Protein AF-A0A1Y3AF14-F1 (afdb_monomer)

Structure (mmCIF, N/CA/C/O backbone):
data_AF-A0A1Y3AF14-F1
#
_entry.id   AF-A0A1Y3AF14-F1
#
loop_
_atom_site.group_PDB
_atom_site.id
_atom_site.type_symbol
_atom_site.label_atom_id
_atom_site.label_alt_id
_atom_site.label_comp_id
_atom_site.label_asym_id
_atom_site.label_entity_id
_atom_site.label_seq_id
_atom_site.pdbx_PDB_ins_code
_atom_site.Cartn_x
_atom_site.Cartn_y
_atom_site.Cartn_z
_atom_site.occupancy
_atom_site.B_iso_or_equiv
_atom_site.auth_seq_id
_atom_site.auth_comp_id
_atom_site.auth_asym_id
_atom_site.auth_atom_id
_atom_site.pdbx_PDB_model_num
ATOM 1 N N . MET A 1 1 ? 13.791 -32.058 -3.212 1.00 44.59 1 MET A N 1
ATOM 2 C CA . MET A 1 1 ? 14.153 -31.551 -4.550 1.00 44.59 1 MET A CA 1
ATOM 3 C C . MET A 1 1 ? 12.988 -30.747 -5.085 1.00 44.59 1 MET A C 1
ATOM 5 O O . MET A 1 1 ? 11.887 -31.272 -5.071 1.00 44.59 1 MET A O 1
ATOM 9 N N . GLY A 1 2 ? 13.270 -29.523 -5.537 1.00 48.84 2 GLY A N 1
ATOM 10 C CA . GLY A 1 2 ? 12.543 -28.828 -6.600 1.00 48.84 2 GLY A CA 1
ATOM 11 C C . GLY A 1 2 ? 11.140 -28.322 -6.286 1.00 48.84 2 GLY A C 1
ATOM 12 O O . GLY A 1 2 ? 10.185 -29.083 -6.358 1.00 48.84 2 GLY A O 1
ATOM 13 N N . SER A 1 3 ? 11.025 -27.011 -6.077 1.00 43.09 3 SER A N 1
ATOM 14 C CA . SER A 1 3 ? 10.023 -26.171 -6.748 1.00 43.09 3 SER A CA 1
ATOM 15 C C . SER A 1 3 ? 10.451 -24.706 -6.622 1.00 43.09 3 SER A C 1
ATOM 17 O O . SER A 1 3 ? 9.789 -23.913 -5.963 1.00 43.09 3 SER A O 1
ATOM 19 N N . ASP A 1 4 ? 11.566 -24.342 -7.266 1.00 51.38 4 ASP A N 1
ATOM 20 C CA . ASP A 1 4 ? 11.786 -22.951 -7.673 1.00 51.38 4 ASP A CA 1
ATOM 21 C C . ASP A 1 4 ? 10.772 -22.645 -8.782 1.00 51.38 4 ASP A C 1
ATOM 23 O O . ASP A 1 4 ? 11.078 -22.684 -9.973 1.00 51.38 4 ASP A O 1
ATOM 27 N N . HIS A 1 5 ? 9.525 -22.372 -8.401 1.00 48.09 5 HIS A N 1
ATOM 28 C CA . HIS A 1 5 ? 8.613 -21.617 -9.253 1.00 48.09 5 HIS A CA 1
ATOM 29 C C . HIS A 1 5 ? 9.068 -20.155 -9.229 1.00 48.09 5 HIS A C 1
ATOM 31 O O . HIS A 1 5 ? 8.389 -19.272 -8.713 1.00 48.09 5 HIS A O 1
ATOM 37 N N . SER A 1 6 ? 10.239 -19.888 -9.814 1.00 50.31 6 SER A N 1
ATOM 38 C CA . SER A 1 6 ? 10.472 -18.583 -10.420 1.00 50.31 6 SER A CA 1
ATOM 39 C C . SER A 1 6 ? 9.487 -18.490 -11.576 1.00 50.31 6 SER A C 1
ATOM 41 O O . SER A 1 6 ? 9.783 -18.914 -12.693 1.00 50.31 6 SER A O 1
ATOM 43 N N . ALA A 1 7 ? 8.280 -18.003 -11.284 1.00 52.47 7 ALA A N 1
ATOM 44 C CA . ALA A 1 7 ? 7.362 -17.510 -12.291 1.00 52.47 7 ALA A CA 1
ATOM 45 C C . ALA A 1 7 ? 8.091 -16.363 -12.994 1.00 52.47 7 ALA A C 1
ATOM 47 O O . ALA A 1 7 ? 8.095 -15.220 -12.542 1.00 52.47 7 ALA A O 1
ATOM 48 N N . ARG A 1 8 ? 8.840 -16.715 -14.039 1.00 55.00 8 ARG A N 1
ATOM 49 C CA . ARG A 1 8 ? 9.551 -15.771 -14.882 1.00 55.00 8 ARG A CA 1
ATOM 50 C C . ARG A 1 8 ? 8.465 -14.885 -15.477 1.00 55.00 8 ARG A C 1
ATOM 52 O O . ARG A 1 8 ? 7.623 -15.379 -16.218 1.00 55.00 8 ARG A O 1
ATOM 59 N N . SER A 1 9 ? 8.429 -13.637 -15.020 1.00 56.66 9 SER A N 1
ATOM 60 C CA . SER A 1 9 ? 7.360 -12.683 -15.303 1.00 56.66 9 SER A CA 1
ATOM 61 C C . SER A 1 9 ? 7.038 -12.671 -16.800 1.00 56.66 9 SER A C 1
ATOM 63 O O . SER A 1 9 ? 7.949 -12.548 -17.612 1.00 56.66 9 SER A O 1
ATOM 65 N N . GLU A 1 10 ? 5.760 -12.796 -17.170 1.00 79.62 10 GLU A N 1
ATOM 66 C CA . GLU A 1 10 ? 5.283 -12.759 -18.568 1.00 79.62 10 GLU A CA 1
ATOM 67 C C . GLU A 1 10 ? 5.447 -11.373 -19.229 1.00 79.62 10 GLU A C 1
ATOM 69 O O . GLU A 1 10 ? 4.989 -11.143 -20.348 1.00 79.62 10 GLU A O 1
ATOM 74 N N . LEU A 1 11 ? 6.074 -10.426 -18.532 1.00 78.94 11 LEU A N 1
ATOM 75 C CA . LEU A 1 11 ? 6.297 -9.070 -19.003 1.00 78.94 11 LEU A CA 1
ATOM 76 C C . LEU A 1 11 ? 7.448 -9.031 -20.009 1.00 78.94 11 LEU A C 1
ATOM 78 O O . LEU A 1 11 ? 8.5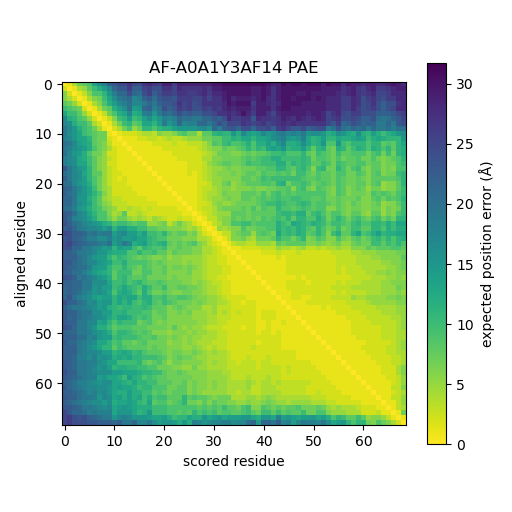02 -9.627 -19.799 1.00 78.94 11 LEU A O 1
ATOM 82 N N . SER A 1 12 ? 7.269 -8.267 -21.084 1.00 90.31 12 SER A N 1
ATOM 83 C CA . SER A 1 12 ? 8.385 -7.898 -21.950 1.00 90.31 12 SER A CA 1
ATOM 84 C C . SER A 1 12 ? 9.364 -6.982 -21.215 1.00 90.31 12 SER A C 1
ATOM 86 O O . SER A 1 12 ? 8.977 -6.242 -20.307 1.00 90.31 12 SER A O 1
ATOM 88 N N . ASP A 1 13 ? 10.615 -6.945 -21.674 1.00 88.50 13 ASP A N 1
ATOM 89 C CA . ASP A 1 13 ? 11.656 -6.073 -21.110 1.00 88.50 13 ASP A CA 1
ATOM 90 C C . ASP A 1 13 ? 11.204 -4.603 -21.026 1.00 88.50 13 ASP A C 1
ATOM 92 O O . ASP A 1 13 ? 11.489 -3.893 -20.061 1.00 88.50 13 ASP A O 1
ATOM 96 N N . THR A 1 14 ? 10.444 -4.134 -22.025 1.00 92.94 14 THR A N 1
ATOM 97 C CA . THR A 1 14 ? 9.883 -2.776 -22.033 1.00 92.94 14 THR A CA 1
ATOM 98 C C . THR A 1 14 ? 8.824 -2.586 -20.951 1.00 92.94 14 THR A C 1
ATOM 100 O O . THR A 1 14 ? 8.827 -1.5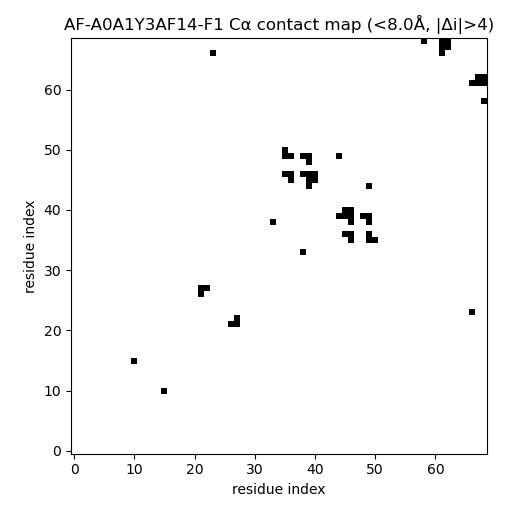55 -20.280 1.00 92.94 14 THR A O 1
ATOM 103 N N . GLN A 1 15 ? 7.926 -3.557 -20.762 1.00 90.31 15 GLN A N 1
ATOM 104 C CA . GLN A 1 15 ? 6.898 -3.498 -19.719 1.00 90.31 15 GLN A CA 1
ATOM 105 C C . GLN A 1 15 ? 7.527 -3.518 -18.324 1.00 90.31 15 GLN A C 1
ATOM 107 O O . GLN A 1 15 ? 7.117 -2.744 -17.459 1.00 90.31 15 GLN A O 1
ATOM 112 N N . GLU A 1 16 ? 8.556 -4.341 -18.120 1.00 86.00 16 GLU A N 1
ATOM 113 C CA . GLU A 1 16 ? 9.285 -4.391 -16.857 1.00 86.00 16 GLU A CA 1
ATOM 114 C C . GLU A 1 16 ? 10.000 -3.062 -16.563 1.00 86.00 16 GLU A C 1
ATOM 116 O O . GLU A 1 16 ? 9.876 -2.518 -15.462 1.00 86.00 16 GLU A O 1
ATOM 121 N N . ALA A 1 17 ? 10.696 -2.490 -17.551 1.00 86.56 17 ALA A N 1
ATOM 122 C CA . ALA A 1 17 ? 11.377 -1.205 -17.403 1.00 86.56 17 ALA A CA 1
ATOM 123 C C . ALA A 1 17 ? 10.401 -0.058 -17.079 1.00 86.56 17 ALA A C 1
ATOM 125 O O . ALA A 1 17 ? 10.673 0.764 -16.198 1.00 86.56 17 ALA A O 1
ATOM 126 N N . LEU A 1 18 ? 9.243 -0.022 -17.749 1.00 90.88 18 LEU A N 1
ATOM 127 C CA . LEU A 1 18 ? 8.187 0.956 -17.482 1.00 90.88 18 LEU A CA 1
ATOM 128 C C . LEU A 1 18 ? 7.609 0.799 -16.077 1.00 90.88 18 LEU A C 1
ATOM 130 O O . LEU A 1 18 ? 7.463 1.796 -15.373 1.00 90.88 18 LEU A O 1
ATOM 134 N N . LEU A 1 19 ? 7.322 -0.433 -15.649 1.00 83.38 19 LEU A N 1
ATOM 135 C CA . LEU A 1 19 ? 6.788 -0.702 -14.317 1.00 83.38 19 LEU A CA 1
ATOM 136 C C . LEU A 1 19 ? 7.781 -0.284 -13.228 1.00 83.38 19 LEU A C 1
ATOM 138 O O . LEU A 1 19 ? 7.407 0.443 -12.310 1.00 83.38 19 LEU A O 1
ATOM 142 N N . ARG A 1 20 ? 9.061 -0.657 -13.361 1.00 82.56 20 ARG A N 1
ATOM 143 C CA . ARG A 1 20 ? 10.123 -0.224 -12.435 1.00 82.56 20 ARG A CA 1
ATOM 144 C C . ARG A 1 20 ? 10.213 1.302 -12.362 1.00 82.56 20 ARG A C 1
ATOM 146 O O . ARG A 1 20 ? 10.313 1.854 -11.269 1.00 82.56 20 ARG A O 1
ATOM 153 N N . SER A 1 21 ? 10.141 1.991 -13.503 1.00 84.56 21 SER 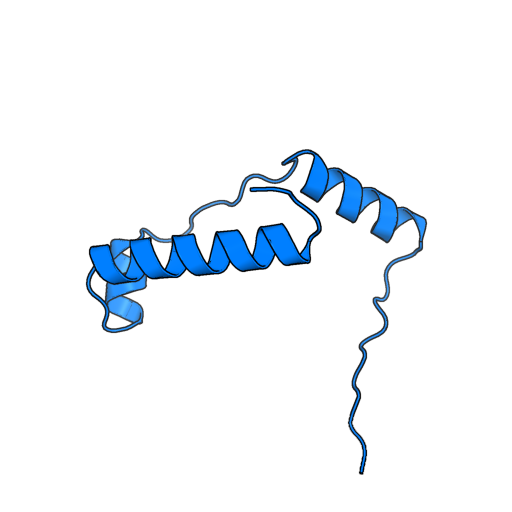A N 1
ATOM 154 C CA . SER A 1 21 ? 10.134 3.459 -13.555 1.00 84.56 21 SER A CA 1
ATOM 155 C C . SER A 1 21 ? 8.897 4.062 -12.879 1.00 84.56 21 SER A C 1
ATOM 157 O O . SER A 1 21 ? 9.017 5.013 -12.107 1.00 84.56 21 SER A O 1
ATOM 159 N N . ALA A 1 22 ? 7.712 3.493 -13.104 1.00 85.94 22 ALA A N 1
ATOM 160 C CA . ALA A 1 22 ? 6.467 3.947 -12.493 1.00 85.94 22 ALA A CA 1
ATOM 161 C C . ALA A 1 22 ? 6.497 3.812 -10.962 1.00 85.94 22 ALA A C 1
ATOM 163 O O . ALA A 1 22 ? 6.131 4.755 -10.262 1.00 85.94 22 ALA A O 1
ATOM 164 N N . VAL A 1 23 ? 6.999 2.689 -10.434 1.00 80.00 23 VAL A N 1
ATOM 165 C CA . VAL A 1 23 ? 7.209 2.519 -8.987 1.00 80.00 23 VAL A CA 1
ATOM 166 C C . VAL A 1 23 ? 8.230 3.548 -8.488 1.00 80.00 23 VAL A C 1
ATOM 168 O O . VAL A 1 23 ? 7.954 4.240 -7.512 1.00 80.00 23 VAL A O 1
ATOM 171 N N . ARG A 1 24 ? 9.363 3.733 -9.195 1.00 78.81 24 ARG A N 1
ATOM 172 C CA . ARG A 1 24 ? 10.419 4.713 -8.839 1.00 78.81 24 ARG A CA 1
ATOM 173 C C . ARG A 1 24 ? 9.935 6.147 -8.720 1.00 78.81 24 ARG A C 1
ATOM 175 O O . ARG A 1 24 ? 10.420 6.893 -7.877 1.00 78.81 24 ARG A O 1
ATOM 182 N N . ASN A 1 25 ? 8.974 6.516 -9.550 1.00 83.31 25 ASN A N 1
ATOM 183 C CA . ASN A 1 25 ? 8.435 7.865 -9.602 1.00 83.31 25 ASN A CA 1
ATOM 184 C C . ASN A 1 25 ? 7.115 8.008 -8.836 1.00 83.31 25 ASN A C 1
ATOM 186 O O 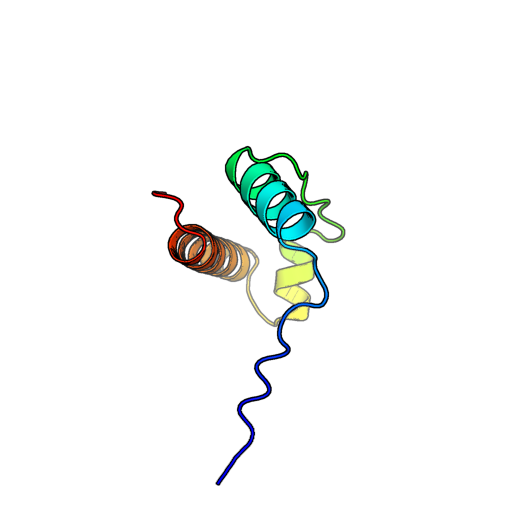. ASN A 1 25 ? 6.407 8.990 -9.050 1.00 83.31 25 ASN A O 1
ATOM 190 N N . TRP A 1 26 ? 6.766 7.045 -7.972 1.00 78.00 26 TRP A N 1
ATOM 191 C CA . TRP A 1 26 ? 5.530 7.075 -7.181 1.00 78.00 26 TRP A CA 1
ATOM 192 C C . TRP A 1 26 ? 4.279 7.296 -8.047 1.00 78.00 26 TRP A C 1
ATOM 194 O O . TRP A 1 26 ? 3.332 7.973 -7.651 1.00 78.00 26 TRP A O 1
ATOM 204 N N . TYR A 1 27 ? 4.289 6.744 -9.265 1.00 85.38 27 TYR A N 1
ATOM 205 C CA . TYR A 1 27 ? 3.264 6.997 -10.276 1.00 85.38 27 TYR A CA 1
ATOM 206 C C . TYR A 1 27 ? 1.888 6.472 -9.849 1.00 85.38 27 TYR A C 1
ATOM 208 O O . TYR A 1 27 ? 0.856 7.071 -10.155 1.00 85.38 27 TYR A O 1
ATOM 216 N N . PHE A 1 28 ? 1.862 5.353 -9.124 1.00 82.25 28 PHE A N 1
ATOM 217 C CA . PHE A 1 28 ? 0.627 4.754 -8.641 1.00 82.25 28 PHE A CA 1
ATOM 218 C C . PHE A 1 28 ? 0.188 5.388 -7.323 1.00 82.25 28 PHE A C 1
ATOM 220 O O . PHE A 1 28 ? 0.937 5.435 -6.349 1.00 82.25 28 PHE A O 1
ATOM 227 N N . LYS A 1 29 ? -1.084 5.786 -7.255 1.00 76.06 29 LYS A N 1
ATOM 228 C CA . LYS A 1 29 ? -1.764 5.961 -5.971 1.00 76.06 29 LYS A CA 1
ATOM 229 C C . LYS A 1 29 ? -2.194 4.588 -5.473 1.00 76.06 29 LYS A C 1
ATOM 231 O O . LYS A 1 29 ? -2.794 3.838 -6.235 1.00 76.06 29 LYS A O 1
ATOM 236 N N . VAL A 1 30 ? -1.936 4.281 -4.204 1.00 72.62 30 VAL A N 1
ATOM 237 C CA . VAL A 1 30 ? -2.498 3.095 -3.544 1.00 72.62 30 VAL A CA 1
ATOM 238 C C . VAL A 1 30 ? -3.868 3.483 -2.976 1.00 72.62 30 VAL A C 1
ATOM 240 O O . VAL A 1 30 ? -3.913 4.191 -1.965 1.00 72.62 30 VAL A O 1
ATOM 243 N N . PRO A 1 31 ? -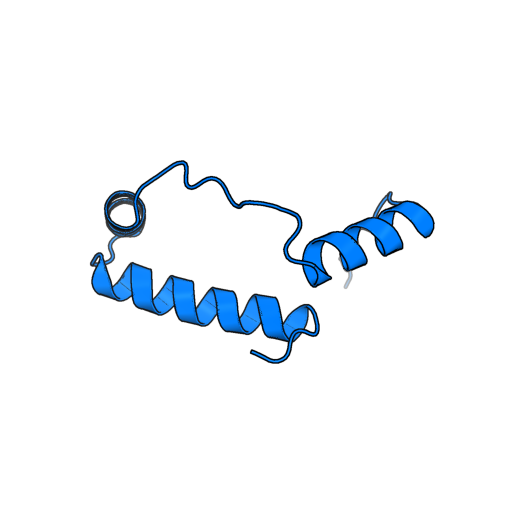4.997 3.103 -3.608 1.00 72.44 31 PRO A N 1
ATOM 244 C CA . PRO A 1 31 ? -6.307 3.352 -3.024 1.00 72.44 31 PRO A CA 1
ATOM 245 C C . PRO A 1 31 ? -6.457 2.513 -1.750 1.00 72.44 31 PRO A C 1
ATOM 247 O O . PRO A 1 31 ? -6.297 1.294 -1.773 1.00 72.44 31 PRO A O 1
ATOM 250 N N . ARG A 1 32 ? -6.770 3.163 -0.625 1.00 79.00 32 ARG A N 1
ATOM 251 C CA . ARG A 1 32 ? -7.090 2.464 0.625 1.00 79.00 32 ARG A CA 1
ATOM 252 C C . ARG A 1 32 ? -8.566 2.075 0.599 1.00 79.00 32 ARG A C 1
ATOM 254 O O . ARG A 1 32 ? -9.423 2.939 0.750 1.00 79.00 32 ARG A O 1
ATOM 261 N N . GLY A 1 33 ? -8.842 0.793 0.361 1.00 83.38 33 GLY A N 1
ATOM 262 C CA . GLY A 1 33 ? -10.204 0.242 0.363 1.00 83.38 33 GLY A CA 1
ATOM 263 C C . GLY A 1 33 ? -10.777 -0.011 1.761 1.00 83.38 33 GLY A C 1
ATOM 264 O O . GLY A 1 33 ? -11.984 -0.155 1.898 1.00 83.38 33 GLY A O 1
ATOM 265 N N . VAL A 1 34 ? -9.917 -0.042 2.781 1.00 90.50 34 VAL A N 1
ATOM 266 C CA . VAL A 1 34 ? -10.267 -0.193 4.199 1.00 90.50 34 VAL A CA 1
ATOM 267 C C . VAL A 1 34 ? -9.409 0.747 5.043 1.00 90.50 34 VAL A C 1
ATOM 269 O O . VAL A 1 34 ? -8.291 1.114 4.659 1.00 90.50 34 VAL A O 1
ATOM 272 N N . SER A 1 35 ? -9.935 1.156 6.190 1.00 90.19 35 SER A N 1
ATOM 273 C CA . SER A 1 35 ? -9.200 1.926 7.188 1.00 90.19 35 SER A CA 1
ATOM 274 C C . SER A 1 35 ? -8.183 1.054 7.933 1.00 90.19 35 SER A C 1
ATOM 276 O O . SER A 1 35 ? -8.307 -0.167 8.004 1.00 90.19 35 SER A O 1
ATOM 278 N N . THR A 1 36 ? -7.178 1.684 8.550 1.00 90.19 36 THR A N 1
ATOM 279 C CA . THR A 1 36 ? -6.214 0.981 9.415 1.00 90.19 36 THR A CA 1
ATOM 280 C C . THR A 1 36 ? -6.899 0.295 10.600 1.00 90.19 36 THR A C 1
ATOM 282 O O . THR A 1 36 ? -6.418 -0.733 11.055 1.00 90.19 36 THR A O 1
ATOM 285 N N . ALA A 1 37 ? -8.021 0.838 11.089 1.00 92.50 37 ALA A N 1
ATOM 286 C CA . ALA A 1 37 ? -8.784 0.245 12.185 1.00 92.50 37 ALA A CA 1
ATOM 287 C C . ALA A 1 37 ? -9.470 -1.063 11.763 1.00 92.50 37 ALA A C 1
ATOM 289 O O . ALA A 1 37 ? -9.342 -2.061 12.462 1.00 92.50 37 ALA A O 1
ATOM 290 N N . GLU A 1 38 ? -10.115 -1.082 10.594 1.00 94.38 38 GLU A N 1
ATOM 291 C CA . GLU A 1 38 ? -10.719 -2.300 10.030 1.00 94.38 38 GLU A CA 1
ATOM 292 C C . GLU A 1 38 ? -9.652 -3.364 9.725 1.00 94.38 38 GLU A C 1
ATOM 294 O O . GLU A 1 38 ? -9.847 -4.549 9.985 1.00 94.38 38 GLU A O 1
ATOM 299 N N . LEU A 1 39 ? -8.485 -2.941 9.228 1.00 92.62 39 LEU A N 1
ATOM 300 C CA . LEU A 1 39 ? -7.328 -3.818 9.027 1.00 92.62 39 LEU A CA 1
ATOM 301 C C . LEU A 1 39 ? -6.811 -4.401 10.347 1.00 92.62 39 LEU A C 1
ATOM 303 O O . LEU A 1 39 ? -6.470 -5.581 10.400 1.00 92.62 39 LEU A O 1
ATOM 307 N N . ALA A 1 40 ? -6.749 -3.588 11.400 1.00 96.06 40 ALA A N 1
ATOM 308 C CA . ALA A 1 40 ? -6.308 -4.024 12.716 1.00 96.06 40 ALA A CA 1
ATOM 309 C C . ALA A 1 40 ? -7.279 -5.048 13.317 1.00 96.06 40 ALA A C 1
ATOM 311 O O . ALA A 1 40 ? -6.851 -6.128 13.721 1.00 96.06 40 ALA A O 1
AT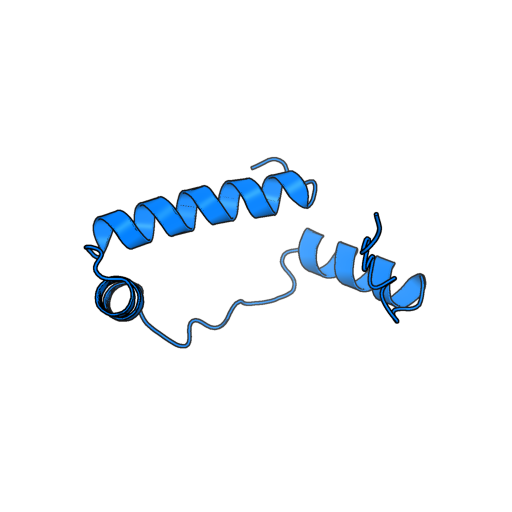OM 312 N N . GLU A 1 41 ? -8.581 -4.755 13.277 1.00 96.50 41 GLU A N 1
ATOM 313 C CA . GLU A 1 41 ? -9.640 -5.655 13.738 1.00 96.50 41 GLU A CA 1
ATOM 314 C C . GLU A 1 41 ? -9.585 -7.007 13.016 1.00 96.50 41 GLU A C 1
ATOM 316 O O . GLU A 1 41 ? -9.550 -8.053 13.665 1.00 96.50 41 GLU A O 1
ATOM 321 N N . ALA A 1 42 ? -9.474 -6.996 11.683 1.00 95.44 42 ALA A N 1
ATOM 322 C CA . ALA A 1 42 ? -9.401 -8.213 10.875 1.00 95.44 42 ALA A CA 1
ATOM 323 C C . ALA A 1 42 ? -8.181 -9.100 11.192 1.00 95.44 42 ALA A C 1
ATOM 325 O O . ALA A 1 42 ? -8.209 -10.297 10.911 1.00 95.44 42 ALA A O 1
ATOM 326 N N . ASN A 1 43 ? -7.119 -8.529 11.771 1.00 95.50 43 ASN A N 1
ATOM 327 C CA . ASN A 1 43 ? -5.878 -9.233 12.107 1.00 95.50 43 ASN A CA 1
ATOM 328 C C . ASN A 1 43 ? -5.677 -9.423 13.621 1.00 95.50 43 ASN A C 1
ATOM 330 O O . ASN A 1 43 ? -4.621 -9.896 14.035 1.00 95.50 43 ASN A O 1
ATOM 334 N N . GLY A 1 44 ? -6.663 -9.072 14.455 1.00 96.38 44 GLY A N 1
ATOM 335 C CA . GLY A 1 44 ? -6.554 -9.192 15.913 1.00 96.38 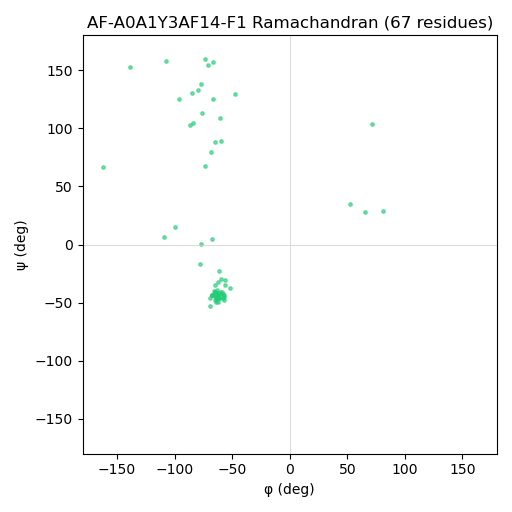44 GLY A CA 1
ATOM 336 C C . GLY A 1 44 ? -5.494 -8.276 16.535 1.00 96.38 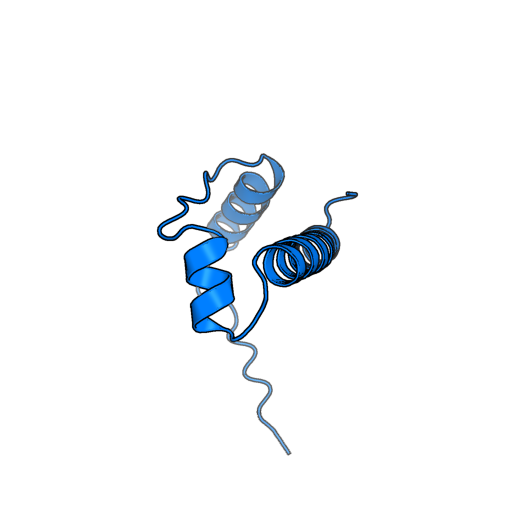44 GLY A C 1
ATOM 337 O O . GLY A 1 44 ? -4.930 -8.613 17.574 1.00 96.38 44 GLY A O 1
ATOM 338 N N . LEU A 1 45 ? -5.212 -7.139 15.896 1.00 96.88 45 LEU A N 1
ATOM 339 C CA . LEU A 1 45 ? -4.248 -6.135 16.342 1.00 96.88 45 LEU A CA 1
ATOM 340 C C . LEU A 1 45 ? -4.968 -4.890 16.862 1.00 96.88 45 LEU A C 1
ATOM 342 O O . LEU A 1 45 ? -6.093 -4.581 16.468 1.00 96.88 45 LEU A O 1
ATOM 346 N N . SER A 1 46 ? -4.288 -4.102 17.691 1.00 96.31 46 SER A N 1
ATOM 347 C CA . SER A 1 46 ? -4.693 -2.713 17.898 1.00 96.31 46 SER A CA 1
ATOM 348 C C . SER A 1 46 ? -4.389 -1.865 16.658 1.00 96.31 46 SER A C 1
ATOM 350 O O . SER A 1 46 ? -3.450 -2.133 15.905 1.00 96.31 46 SER A O 1
ATOM 352 N N . SER A 1 47 ? -5.129 -0.768 16.465 1.00 92.00 47 SER A N 1
ATOM 353 C CA . SER A 1 47 ? -4.864 0.179 15.367 1.00 92.00 47 SER A CA 1
ATOM 354 C C . SER A 1 47 ? -3.434 0.724 15.385 1.00 92.00 47 SER A C 1
ATOM 356 O O . SER A 1 47 ? -2.871 1.026 14.333 1.00 92.00 47 SER A O 1
ATOM 358 N N . ARG A 1 48 ? -2.838 0.845 16.580 1.00 95.19 48 ARG A N 1
ATOM 359 C CA . ARG A 1 48 ? -1.447 1.265 16.751 1.00 95.19 48 ARG A CA 1
ATOM 360 C C . ARG A 1 48 ? -0.485 0.197 16.239 1.00 95.19 48 ARG A C 1
ATOM 362 O O . ARG A 1 48 ? 0.358 0.520 15.409 1.00 95.19 48 ARG A O 1
ATOM 369 N N . GLU A 1 49 ? -0.627 -1.044 16.698 1.00 96.62 49 GLU A N 1
ATOM 370 C CA . GLU A 1 49 ? 0.220 -2.161 16.260 1.00 96.62 49 GLU A CA 1
ATOM 371 C C . GLU A 1 49 ? 0.128 -2.356 14.748 1.00 96.62 49 GLU A C 1
ATOM 373 O O . GLU A 1 49 ? 1.155 -2.414 14.080 1.00 96.62 49 GLU A O 1
ATOM 378 N N . ALA A 1 50 ? -1.083 -2.339 14.184 1.00 95.38 50 ALA A N 1
ATOM 379 C CA . ALA A 1 50 ? -1.275 -2.425 12.741 1.00 95.38 50 ALA A CA 1
ATOM 380 C C . ALA A 1 50 ? -0.558 -1.289 11.993 1.00 95.38 50 ALA A C 1
ATOM 382 O O . ALA A 1 50 ? 0.093 -1.530 10.980 1.00 95.38 50 ALA A O 1
ATOM 383 N N . SER A 1 51 ? -0.632 -0.051 12.491 1.00 92.69 51 SER A N 1
ATOM 384 C CA . SER A 1 51 ? 0.064 1.081 11.868 1.00 92.69 51 SER A CA 1
ATOM 385 C C . SER A 1 51 ? 1.588 0.939 11.929 1.00 92.69 51 SER A C 1
ATOM 387 O O . SER A 1 51 ? 2.273 1.273 10.960 1.00 92.69 51 SER A O 1
ATOM 389 N N . GLU A 1 52 ? 2.124 0.472 13.056 1.00 96.38 52 GLU A N 1
ATOM 390 C CA . GLU A 1 52 ? 3.561 0.263 13.238 1.00 96.38 52 GLU A CA 1
ATOM 391 C C . GLU A 1 52 ? 4.074 -0.881 12.348 1.00 96.38 52 GLU A C 1
ATOM 393 O O . GLU A 1 52 ? 5.092 -0.714 11.676 1.00 96.38 52 GLU A O 1
ATOM 398 N N . GLU A 1 53 ? 3.345 -1.999 12.272 1.00 94.88 53 GLU A N 1
ATOM 399 C CA . GLU A 1 53 ? 3.692 -3.130 11.401 1.00 94.88 53 GLU A CA 1
ATOM 400 C C . GLU A 1 53 ? 3.611 -2.771 9.918 1.00 94.88 53 GLU A C 1
ATOM 402 O O . GLU A 1 53 ? 4.532 -3.074 9.161 1.00 94.88 53 GLU A O 1
ATOM 407 N N . ILE A 1 54 ? 2.555 -2.069 9.493 1.00 92.12 54 ILE A N 1
ATOM 408 C CA . ILE A 1 54 ? 2.422 -1.618 8.101 1.00 92.12 54 ILE A CA 1
ATOM 409 C C . ILE A 1 54 ? 3.593 -0.709 7.723 1.00 92.12 54 ILE A C 1
ATOM 411 O O . ILE A 1 54 ? 4.153 -0.859 6.641 1.00 92.12 54 ILE A O 1
ATOM 415 N N . THR A 1 55 ? 3.994 0.203 8.611 1.00 90.50 55 THR A N 1
ATOM 416 C CA . THR A 1 55 ? 5.138 1.094 8.360 1.00 90.50 55 THR A CA 1
ATOM 417 C C . THR A 1 55 ? 6.432 0.296 8.205 1.00 90.50 55 THR A C 1
ATOM 419 O O . THR A 1 55 ? 7.126 0.453 7.205 1.00 90.50 55 THR A O 1
ATOM 422 N N . ARG A 1 56 ? 6.717 -0.626 9.137 1.00 91.31 56 ARG A N 1
ATOM 423 C CA . ARG A 1 56 ? 7.897 -1.503 9.059 1.00 91.31 56 ARG A CA 1
ATOM 424 C C . ARG A 1 56 ? 7.928 -2.324 7.771 1.00 91.31 56 ARG A C 1
ATOM 426 O O . ARG A 1 56 ? 8.972 -2.430 7.133 1.00 91.31 56 ARG A O 1
ATOM 433 N N . ALA A 1 57 ? 6.792 -2.907 7.393 1.00 91.31 57 ALA A N 1
ATOM 434 C CA . ALA A 1 57 ? 6.684 -3.717 6.187 1.00 91.31 57 ALA A CA 1
ATOM 435 C C . ALA A 1 57 ? 6.892 -2.878 4.917 1.00 91.31 57 ALA A C 1
ATOM 437 O O . ALA A 1 57 ? 7.577 -3.324 3.998 1.00 91.31 57 ALA A O 1
ATOM 438 N N . ILE A 1 58 ? 6.347 -1.657 4.874 1.00 87.44 58 ILE A N 1
ATOM 439 C CA . ILE A 1 58 ? 6.552 -0.725 3.760 1.00 87.44 58 ILE A CA 1
ATOM 440 C C . ILE A 1 58 ? 8.035 -0.380 3.611 1.00 87.44 58 ILE A C 1
ATOM 442 O O . ILE A 1 58 ? 8.543 -0.463 2.496 1.00 87.44 58 ILE A O 1
ATO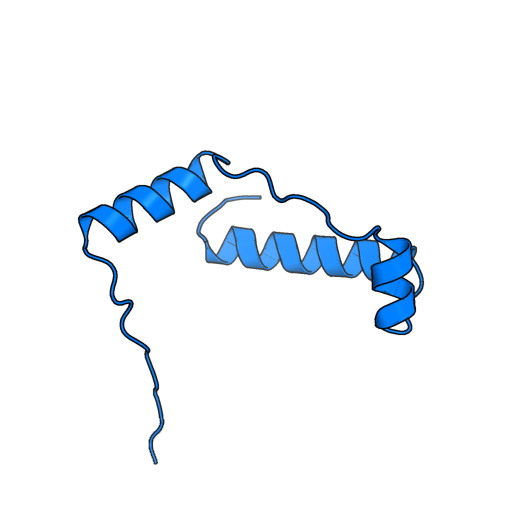M 446 N N . ASP A 1 59 ? 8.741 -0.065 4.699 1.00 85.88 59 ASP A N 1
ATOM 447 C CA . ASP A 1 59 ? 10.174 0.256 4.643 1.00 85.88 59 ASP A CA 1
ATOM 448 C C . ASP A 1 59 ? 10.999 -0.902 4.059 1.00 85.88 59 ASP A C 1
ATOM 450 O O . ASP A 1 59 ? 11.888 -0.683 3.238 1.00 85.88 59 ASP A O 1
ATOM 454 N N . ILE A 1 60 ? 10.687 -2.148 4.433 1.00 86.06 60 ILE A N 1
ATOM 455 C CA . ILE A 1 60 ? 11.354 -3.338 3.878 1.00 86.06 60 ILE A CA 1
ATOM 456 C C . ILE A 1 60 ? 11.067 -3.468 2.378 1.00 86.06 60 ILE A C 1
ATOM 458 O O . ILE A 1 60 ? 11.996 -3.610 1.586 1.00 86.06 60 ILE A O 1
ATOM 462 N N . VAL A 1 61 ? 9.795 -3.368 1.976 1.00 81.31 61 VAL A N 1
ATOM 463 C CA . VAL A 1 61 ? 9.384 -3.482 0.566 1.00 81.31 61 VAL A CA 1
ATOM 464 C C . VAL A 1 61 ? 10.037 -2.401 -0.296 1.00 81.31 61 VAL A C 1
ATOM 466 O O . VAL A 1 61 ? 10.474 -2.678 -1.413 1.00 81.31 61 VAL A O 1
ATOM 469 N N . LEU A 1 62 ? 10.119 -1.170 0.209 1.00 79.19 62 LEU A N 1
ATOM 470 C CA . LEU A 1 62 ? 10.753 -0.065 -0.502 1.00 79.19 62 LEU A CA 1
ATOM 471 C C . LEU A 1 62 ? 12.268 -0.279 -0.629 1.00 79.19 62 LEU A C 1
ATOM 473 O O . LEU A 1 62 ? 12.805 -0.125 -1.726 1.00 79.19 62 LEU A O 1
ATOM 477 N N . ARG A 1 63 ? 12.951 -0.721 0.433 1.00 81.50 63 ARG A N 1
ATOM 478 C CA . ARG A 1 63 ? 14.385 -1.053 0.369 1.00 81.50 63 ARG A CA 1
ATOM 479 C C . ARG A 1 63 ? 14.684 -2.171 -0.623 1.00 81.50 63 ARG A C 1
ATOM 481 O O . ARG A 1 63 ? 15.578 -2.012 -1.452 1.00 81.50 63 ARG A O 1
ATOM 488 N N . ASP A 1 64 ? 13.911 -3.254 -0.605 1.00 76.38 64 ASP A N 1
ATOM 489 C CA . ASP A 1 64 ? 14.072 -4.375 -1.543 1.00 76.38 64 ASP A CA 1
ATOM 490 C C . ASP A 1 64 ? 13.833 -3.946 -2.999 1.00 76.38 64 ASP A C 1
ATOM 492 O O . ASP A 1 64 ? 14.482 -4.436 -3.926 1.00 76.38 64 ASP A O 1
ATOM 496 N N . ALA A 1 65 ? 12.943 -2.973 -3.214 1.00 71.38 65 ALA A N 1
ATOM 497 C CA . ALA A 1 65 ? 12.708 -2.375 -4.524 1.00 71.38 65 ALA A CA 1
ATOM 498 C C . ALA A 1 65 ? 13.799 -1.362 -4.950 1.00 71.38 65 ALA A C 1
ATOM 500 O O . ALA A 1 65 ? 13.744 -0.821 -6.062 1.00 71.38 65 ALA A O 1
ATOM 501 N N . GLY A 1 66 ? 14.817 -1.140 -4.111 1.00 73.19 66 GLY A N 1
ATOM 502 C CA . GLY A 1 66 ? 15.960 -0.269 -4.380 1.00 73.19 66 GLY A CA 1
ATOM 503 C C . GLY A 1 66 ? 15.679 1.212 -4.137 1.00 73.19 66 GLY A C 1
ATOM 504 O O . GLY A 1 66 ? 16.262 2.055 -4.821 1.00 73.19 66 GLY A O 1
ATOM 505 N N . PHE A 1 67 ? 14.764 1.523 -3.220 1.00 71.81 67 PHE A N 1
ATOM 506 C CA . PHE A 1 67 ? 14.536 2.876 -2.726 1.00 71.81 67 PHE A CA 1
ATOM 507 C C . PHE A 1 67 ? 15.300 3.072 -1.422 1.00 71.81 67 PHE A C 1
ATOM 509 O O . PHE A 1 67 ? 15.100 2.320 -0.470 1.00 71.81 67 PHE A O 1
ATOM 516 N N . ASP A 1 68 ? 16.132 4.109 -1.367 1.00 67.75 68 ASP A N 1
ATOM 517 C CA . ASP A 1 68 ? 16.661 4.591 -0.096 1.00 67.75 68 ASP A CA 1
ATOM 518 C C . ASP A 1 68 ? 15.550 5.377 0.615 1.00 67.75 68 ASP A C 1
ATOM 520 O O . ASP A 1 68 ? 15.098 6.416 0.125 1.00 67.75 68 ASP A O 1
ATOM 524 N N . THR A 1 69 ? 15.076 4.830 1.736 1.00 58.81 69 THR A N 1
ATOM 525 C CA . THR A 1 69 ? 14.029 5.386 2.611 1.00 58.81 69 THR A CA 1
ATOM 526 C C . THR A 1 69 ? 14.598 5.796 3.956 1.00 58.81 69 THR A C 1
ATOM 528 O O . THR A 1 69 ? 15.275 4.928 4.567 1.00 58.81 69 THR A O 1
#

Solvent-accessible surface area (backbone atoms only — not comparable to full-atom values): 4370 Å² total; per-residue (Å²): 134,88,80,85,76,72,74,74,69,93,60,51,73,67,55,47,54,50,49,54,50,36,61,75,65,61,64,70,81,82,82,76,91,64,53,62,53,61,54,6,58,78,68,79,39,52,49,63,55,38,53,54,51,52,51,54,51,48,54,51,55,40,44,76,73,72,40,94,129

Sequence (69 aa):
MGSDHSARSELSDTQEALLRSAVRNWYFKVPRGVSTAELAEANGLSSREASEEITRAIDIVLRDAGFDT

Foldseek 3Di:
DDDPPPVVDPDDPVRVVVVLVCVVVVVDDDDDPDDLCVVQVVVVHHSVVSVVVVVVVVCVVCVVSPHDD

Secondary structure (DSSP, 8-state):
---------S--HHHHHHHHHHHHTT-S----SS-HHHHHHHTT--HHHHHHHHHHHHHHHHHHTT---

pLDDT: mean 81.37, std 14.58, range [43.09, 96.88]

Radius of gyration: 16.29 Å; Cα contacts (8 Å, |Δi|>4): 28; chains: 1; bounding box: 27×39×40 Å

Nearest PDB structures (foldseek):
  6fqp-assembly1_B  TM=4.666E-01  e=2.628E+00  Homo sapiens
  2dmu-assembly1_A  TM=4.502E-01  e=2.144E+00  Homo sapiens
  1x2n-assembly1_A  TM=4.789E-01  e=2.628E+00  Homo sapiens
  2l7m-assembly1_P  TM=4.402E-01  e=3.947E+00  Homo sapiens
  2lkx-assembly1_A  TM=4.598E-01  e=4.520E+00  Homo sapiens

Mean predicted aligned error: 9.48 Å